Protein AF-M0PN97-F1 (afdb_monomer_lite)

Foldseek 3Di:
DDPVVVVVLVVVCVVVPHPDSVVVVVVVVVCCVVCVVDDPVNVVVVVVVVVCVVVVVDDDPVRCCVVPVDPDPPDD

Sequence (76 aa):
MTETFLADVDATWEDLGYNSRSEFVRDVLRDAVKHPEFNRADLKAIAASEVDIQEGRTHSSEDIKAEYGREDASDR

Secondary structure (DSSP, 8-state):
--HHHHHHHHHHHHHTT-S-HHHHHHHHHHHHHH-TT--HHHHHHHHHHHHHHHTT----HHHHHHHH--------

Radius of gyration: 21.94 Å; chains: 1; bounding box: 54×35×49 Å

pLDDT: mean 89.64, std 12.4, range [41.16, 98.25]

Organism: NCBI:txid1230455

InterPro domains:
  IPR010985 Ribbon-helix-helix [SSF47598] (2-37)
  IPR013321 Arc-type ribbon-helix-helix [G3DSA:1.10.1220.10] (1-37)

Structure (mmCIF, N/CA/C/O backbone):
data_AF-M0PN97-F1
#
_entry.id   AF-M0PN97-F1
#
loop_
_atom_site.group_PDB
_atom_site.id
_atom_site.type_symbol
_atom_site.label_atom_id
_atom_site.label_alt_id
_atom_site.label_comp_id
_atom_site.label_asym_id
_atom_site.label_entity_id
_atom_site.label_seq_id
_atom_site.pdbx_PDB_ins_code
_atom_site.Cartn_x
_atom_site.Cartn_y
_atom_site.Cartn_z
_atom_site.occupancy
_atom_site.B_iso_or_equiv
_atom_site.auth_seq_id
_atom_site.auth_comp_id
_atom_site.auth_asym_id
_atom_site.auth_atom_id
_atom_site.pdbx_PDB_model_num
ATOM 1 N N . MET A 1 1 ? 20.895 4.420 -4.678 1.00 67.50 1 MET A N 1
ATOM 2 C CA . MET A 1 1 ? 20.030 3.267 -4.996 1.00 67.50 1 MET A CA 1
ATOM 3 C C . MET A 1 1 ? 20.891 2.026 -4.885 1.00 67.50 1 MET A C 1
ATOM 5 O O . MET A 1 1 ? 22.000 2.073 -5.402 1.00 67.50 1 MET A O 1
ATOM 9 N N . THR A 1 2 ? 20.474 1.003 -4.142 1.00 90.69 2 THR A N 1
ATOM 10 C CA . THR A 1 2 ? 21.247 -0.247 -4.060 1.00 90.69 2 THR A CA 1
ATOM 11 C C . THR A 1 2 ? 20.999 -1.082 -5.315 1.00 90.69 2 THR A C 1
ATOM 13 O O . THR A 1 2 ? 19.935 -0.968 -5.924 1.00 90.69 2 THR A O 1
ATOM 16 N N . GLU A 1 3 ? 21.964 -1.911 -5.711 1.00 92.38 3 GLU A N 1
ATOM 17 C CA . GLU A 1 3 ? 21.795 -2.821 -6.855 1.00 92.38 3 GLU A CA 1
ATOM 18 C C . GLU A 1 3 ? 20.655 -3.817 -6.613 1.00 92.38 3 GLU A C 1
ATOM 20 O O . GLU A 1 3 ? 19.877 -4.084 -7.521 1.00 92.38 3 GLU A O 1
ATOM 25 N N . THR A 1 4 ? 20.481 -4.274 -5.368 1.00 93.38 4 THR A N 1
ATOM 26 C CA . THR A 1 4 ? 19.354 -5.130 -4.966 1.00 93.38 4 THR A CA 1
ATOM 27 C C . THR A 1 4 ? 18.007 -4.457 -5.225 1.00 93.38 4 THR A C 1
ATOM 29 O O . THR A 1 4 ? 17.148 -5.043 -5.864 1.00 93.38 4 THR A O 1
ATOM 32 N N . PHE A 1 5 ? 17.838 -3.196 -4.814 1.00 92.62 5 PHE A N 1
ATOM 33 C CA . PHE A 1 5 ? 16.578 -2.483 -5.036 1.00 92.62 5 PHE A CA 1
ATOM 34 C C . PHE A 1 5 ? 16.313 -2.222 -6.524 1.00 92.62 5 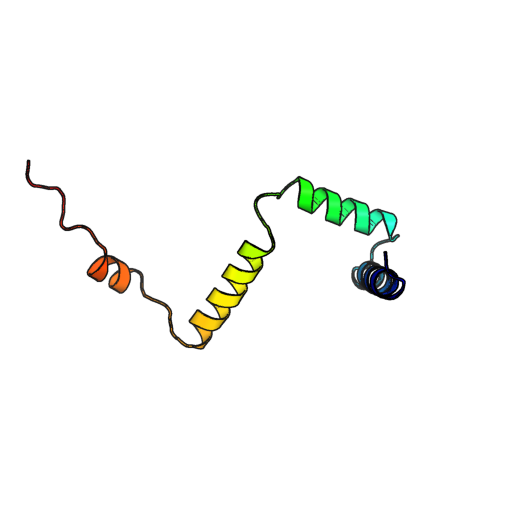PHE A C 1
ATOM 36 O O . PHE A 1 5 ? 15.173 -2.244 -6.970 1.00 92.62 5 PHE A O 1
ATOM 43 N N . LEU A 1 6 ? 17.366 -1.973 -7.307 1.00 94.38 6 LEU A N 1
ATOM 44 C CA . LEU A 1 6 ? 17.250 -1.857 -8.760 1.00 94.38 6 LEU A CA 1
ATOM 45 C C . LEU A 1 6 ? 16.753 -3.155 -9.402 1.00 94.38 6 LEU A C 1
ATOM 47 O O . LEU A 1 6 ? 15.886 -3.091 -10.268 1.00 94.38 6 LEU A O 1
ATOM 51 N N . ALA A 1 7 ? 17.264 -4.300 -8.949 1.00 96.19 7 ALA A N 1
ATOM 52 C CA . ALA A 1 7 ? 16.812 -5.608 -9.408 1.00 96.19 7 ALA A CA 1
ATOM 53 C C . ALA A 1 7 ? 15.343 -5.872 -9.035 1.00 96.19 7 ALA A C 1
ATOM 55 O O . ALA A 1 7 ? 14.594 -6.380 -9.864 1.00 96.19 7 ALA A O 1
ATOM 56 N N . ASP A 1 8 ? 14.907 -5.465 -7.838 1.00 97.06 8 ASP A N 1
ATOM 57 C CA . ASP A 1 8 ? 13.502 -5.581 -7.422 1.00 97.06 8 ASP A CA 1
ATOM 58 C C . ASP A 1 8 ? 12.581 -4.719 -8.298 1.00 97.06 8 ASP A C 1
ATOM 60 O O . ASP A 1 8 ? 11.515 -5.165 -8.728 1.00 97.06 8 ASP A O 1
ATOM 64 N N . VAL A 1 9 ? 13.000 -3.484 -8.602 1.00 95.81 9 VAL A N 1
ATOM 65 C CA . VAL A 1 9 ? 12.277 -2.605 -9.532 1.00 95.81 9 VAL A CA 1
ATOM 66 C C . VAL A 1 9 ? 12.195 -3.251 -10.911 1.00 95.81 9 VAL A C 1
ATOM 68 O O . VAL A 1 9 ? 11.124 -3.217 -11.513 1.00 95.81 9 VAL A O 1
ATOM 71 N N . ASP A 1 10 ? 13.293 -3.845 -11.389 1.00 96.81 10 ASP A N 1
ATOM 72 C CA . ASP A 1 10 ? 13.346 -4.528 -12.681 1.00 96.81 10 ASP A CA 1
ATOM 73 C C . ASP A 1 10 ? 12.391 -5.707 -12.775 1.00 96.81 10 ASP A C 1
ATOM 75 O O . ASP A 1 10 ? 11.564 -5.749 -13.684 1.00 96.81 10 ASP A O 1
ATOM 79 N N . ALA A 1 11 ? 12.426 -6.591 -11.782 1.00 97.56 11 ALA A N 1
ATOM 80 C CA . ALA A 1 11 ? 11.499 -7.709 -11.707 1.00 97.56 11 ALA A CA 1
ATOM 81 C C . ALA A 1 11 ? 10.037 -7.234 -11.663 1.00 97.56 11 ALA A C 1
ATOM 83 O O . ALA A 1 11 ? 9.175 -7.812 -12.318 1.00 97.56 11 ALA A O 1
ATOM 84 N N . THR A 1 12 ? 9.757 -6.154 -10.927 1.00 97.75 12 THR A N 1
ATOM 85 C CA . THR A 1 12 ? 8.390 -5.644 -10.749 1.00 97.75 12 THR A CA 1
ATOM 86 C C . THR A 1 12 ? 7.803 -5.077 -12.041 1.00 97.75 12 THR A C 1
ATOM 88 O O . THR A 1 12 ? 6.662 -5.388 -12.377 1.00 97.75 12 THR A O 1
ATOM 91 N N . TRP A 1 13 ? 8.532 -4.223 -12.771 1.00 98.06 13 TRP A N 1
ATOM 92 C CA . TRP A 1 13 ? 7.958 -3.618 -13.981 1.00 98.06 13 TRP A CA 1
ATOM 93 C C . TRP A 1 13 ? 7.778 -4.641 -15.105 1.00 98.06 13 TRP A C 1
ATOM 95 O O . TRP A 1 13 ? 6.820 -4.518 -15.871 1.00 98.06 13 TRP A O 1
ATOM 105 N N . GLU A 1 14 ? 8.663 -5.641 -15.186 1.00 97.81 14 GLU A N 1
ATOM 106 C CA . GLU A 1 14 ? 8.547 -6.754 -16.131 1.00 97.81 14 GLU A CA 1
ATOM 107 C C . GLU A 1 14 ? 7.328 -7.631 -15.813 1.00 97.81 14 GLU A C 1
ATOM 109 O O . GLU A 1 14 ? 6.528 -7.894 -16.710 1.00 97.81 14 GLU A O 1
ATOM 114 N N . ASP A 1 15 ? 7.135 -8.019 -14.545 1.00 98.25 15 ASP A N 1
ATOM 115 C CA . ASP A 1 15 ? 5.992 -8.837 -14.099 1.00 98.25 15 ASP A CA 1
ATOM 116 C C . ASP A 1 15 ? 4.644 -8.133 -14.327 1.00 98.25 15 ASP A C 1
ATOM 118 O O . ASP A 1 15 ? 3.671 -8.736 -14.779 1.00 98.25 15 ASP A O 1
ATOM 122 N N . LEU A 1 16 ? 4.604 -6.816 -14.109 1.00 97.31 16 LEU A N 1
ATOM 123 C CA . LEU A 1 16 ? 3.428 -5.985 -14.379 1.00 97.31 16 LEU A CA 1
ATOM 124 C C . LEU A 1 16 ? 3.226 -5.665 -15.875 1.00 97.31 16 LEU A C 1
ATOM 126 O O . LEU A 1 16 ? 2.234 -5.023 -16.227 1.00 97.31 16 LEU A O 1
ATOM 130 N N . GLY A 1 17 ? 4.135 -6.092 -16.759 1.00 97.69 17 GLY A N 1
ATOM 131 C CA . GLY A 1 17 ? 3.990 -5.978 -18.213 1.00 97.69 17 GLY A CA 1
ATOM 132 C C . GLY A 1 17 ? 4.220 -4.577 -18.789 1.00 97.69 17 GLY A C 1
ATOM 133 O O . GLY A 1 17 ? 3.695 -4.261 -19.859 1.00 97.69 17 GLY A O 1
ATOM 134 N N . TYR A 1 18 ? 4.985 -3.720 -18.107 1.00 98.12 18 TYR A N 1
ATOM 135 C CA . TYR A 1 18 ? 5.353 -2.405 -18.641 1.00 98.12 18 TYR A CA 1
ATOM 136 C C . TYR A 1 18 ? 6.322 -2.535 -19.821 1.00 98.12 18 TYR A C 1
ATOM 138 O O . TYR A 1 18 ? 7.129 -3.456 -19.880 1.00 98.12 18 TYR A O 1
ATOM 146 N N . ASN A 1 19 ? 6.320 -1.571 -20.747 1.00 97.06 19 ASN A N 1
ATOM 147 C CA . ASN A 1 19 ? 7.236 -1.609 -21.897 1.00 97.06 19 ASN A CA 1
ATOM 148 C C . ASN A 1 19 ? 8.654 -1.145 -21.540 1.00 97.06 19 ASN A C 1
ATOM 150 O O . ASN A 1 19 ? 9.595 -1.326 -22.314 1.00 97.06 19 ASN A O 1
ATOM 154 N N . SER A 1 20 ? 8.806 -0.455 -20.407 1.00 97.62 20 SER A N 1
ATOM 155 C CA . SER A 1 20 ? 10.099 -0.003 -19.904 1.00 97.62 20 SER A CA 1
ATOM 156 C C . SER A 1 20 ? 10.037 0.364 -18.425 1.00 97.62 20 SER A C 1
ATOM 158 O O . SER A 1 20 ? 9.031 0.890 -17.939 1.00 97.62 20 SER A O 1
ATOM 160 N N . ARG A 1 21 ? 11.184 0.259 -17.746 1.00 97.38 21 ARG A N 1
ATOM 161 C CA . ARG A 1 21 ? 11.388 0.801 -16.394 1.00 97.38 21 ARG A CA 1
ATOM 162 C C . ARG A 1 21 ? 10.957 2.266 -16.269 1.00 97.38 21 ARG A C 1
ATOM 164 O O . ARG A 1 21 ? 10.349 2.662 -15.280 1.00 97.38 21 ARG A O 1
ATOM 171 N N . SER A 1 22 ? 11.277 3.098 -17.263 1.00 97.69 22 SER A N 1
ATOM 172 C CA . SER A 1 22 ? 10.946 4.528 -17.235 1.00 97.69 22 SER A CA 1
ATOM 173 C C . SER A 1 22 ? 9.445 4.798 -17.310 1.00 97.69 22 SER A C 1
ATOM 175 O O . SER A 1 22 ? 8.995 5.833 -16.822 1.00 97.69 22 SER A O 1
ATOM 177 N N . GLU A 1 23 ? 8.675 3.914 -17.943 1.00 97.94 23 GLU A N 1
ATOM 178 C CA . GLU A 1 23 ? 7.215 3.991 -17.954 1.00 97.94 23 GLU A CA 1
ATOM 179 C C . GLU A 1 23 ? 6.645 3.684 -16.572 1.00 97.94 23 GLU A C 1
ATOM 181 O O . GLU A 1 23 ? 5.942 4.531 -16.025 1.00 97.94 23 GLU A O 1
ATOM 186 N N . PHE A 1 24 ? 7.059 2.564 -15.977 1.00 97.75 24 PHE A N 1
ATOM 187 C CA . PHE A 1 24 ? 6.673 2.168 -14.623 1.00 97.75 24 PHE A CA 1
ATOM 188 C C . PHE A 1 24 ? 6.989 3.249 -13.584 1.00 97.75 24 PHE A C 1
ATOM 190 O O . PHE A 1 24 ? 6.113 3.687 -12.844 1.00 97.75 24 PHE A O 1
ATOM 197 N N . VAL A 1 25 ? 8.225 3.761 -13.576 1.00 96.56 25 VAL A N 1
ATOM 198 C CA . VAL A 1 25 ? 8.634 4.806 -12.624 1.00 96.56 25 VAL A CA 1
ATOM 199 C C . VAL A 1 25 ? 7.787 6.069 -12.787 1.00 96.56 25 VAL A C 1
ATOM 201 O O . VAL A 1 25 ? 7.389 6.670 -11.793 1.00 96.56 25 VAL A O 1
ATOM 204 N N . ARG A 1 26 ? 7.482 6.487 -14.023 1.00 97.56 26 ARG A N 1
ATOM 205 C CA . ARG A 1 26 ? 6.618 7.656 -14.253 1.00 97.56 26 ARG A CA 1
ATOM 206 C C . ARG A 1 26 ? 5.196 7.427 -13.762 1.00 97.56 26 ARG A C 1
ATOM 208 O O . ARG A 1 26 ? 4.587 8.389 -13.301 1.00 97.56 26 ARG A O 1
ATOM 215 N N . ASP A 1 27 ? 4.671 6.219 -13.911 1.00 97.12 27 ASP A N 1
ATOM 216 C CA . ASP A 1 27 ? 3.314 5.899 -13.485 1.00 97.12 27 ASP A CA 1
ATOM 217 C C . ASP A 1 27 ? 3.196 5.895 -11.958 1.00 97.12 27 ASP A C 1
ATOM 219 O O . ASP A 1 27 ? 2.427 6.678 -11.406 1.00 97.12 27 ASP A O 1
ATOM 223 N N . VAL A 1 28 ? 4.079 5.165 -11.271 1.00 94.94 28 VAL A N 1
ATOM 224 C CA . VAL A 1 28 ? 4.134 5.127 -9.799 1.00 94.94 28 VAL A CA 1
ATOM 225 C C . VAL A 1 28 ? 4.344 6.523 -9.203 1.00 94.94 28 VAL A C 1
ATOM 227 O O . VAL A 1 28 ? 3.679 6.902 -8.241 1.00 94.94 28 VAL A O 1
ATOM 230 N N . LEU A 1 29 ? 5.240 7.334 -9.783 1.00 95.38 29 LEU A N 1
ATOM 231 C CA . LEU A 1 29 ? 5.437 8.714 -9.326 1.00 95.38 29 LEU A CA 1
ATOM 232 C C . LEU A 1 29 ? 4.204 9.589 -9.575 1.00 95.38 29 LEU A C 1
ATOM 234 O O . LEU A 1 29 ? 3.899 10.459 -8.762 1.00 95.38 29 LEU A O 1
ATOM 238 N N . ARG A 1 30 ? 3.498 9.393 -10.694 1.00 96.25 30 ARG A N 1
ATOM 239 C CA . ARG A 1 30 ? 2.270 10.137 -10.994 1.00 96.25 30 ARG A CA 1
ATOM 240 C C . ARG A 1 30 ? 1.164 9.781 -10.010 1.00 96.25 30 ARG A C 1
ATOM 242 O O . ARG A 1 30 ? 0.461 10.691 -9.584 1.00 96.25 30 ARG A O 1
ATOM 249 N N . ASP A 1 31 ? 1.016 8.506 -9.678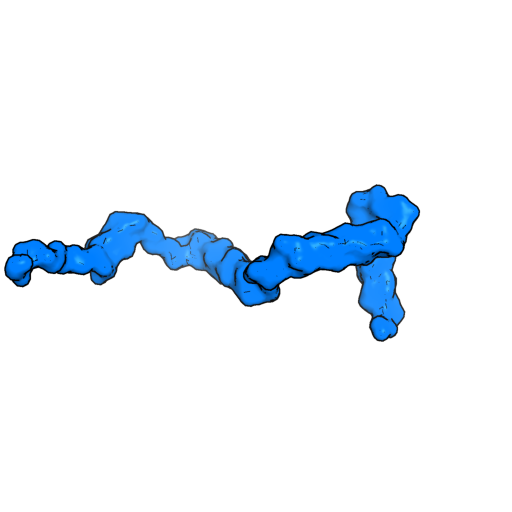 1.00 93.88 31 ASP A N 1
ATOM 250 C CA . ASP A 1 31 ? 0.043 8.021 -8.702 1.00 93.88 31 ASP A CA 1
ATOM 251 C C . ASP A 1 31 ? 0.297 8.632 -7.319 1.00 93.88 31 ASP A C 1
ATOM 253 O O . ASP A 1 31 ? -0.560 9.341 -6.791 1.00 93.88 31 ASP A O 1
ATOM 257 N N . ALA A 1 32 ? 1.532 8.528 -6.820 1.00 91.25 32 ALA A N 1
ATOM 258 C CA . ALA A 1 32 ? 1.933 9.109 -5.537 1.00 91.25 32 ALA A CA 1
ATOM 259 C C . ALA A 1 32 ? 1.720 10.635 -5.460 1.00 91.25 32 ALA A C 1
ATOM 261 O O . ALA A 1 32 ? 1.433 11.175 -4.394 1.00 91.25 32 ALA A O 1
ATOM 262 N N . VAL A 1 33 ? 1.861 11.349 -6.584 1.00 93.44 33 VAL A N 1
ATOM 263 C CA . VAL A 1 33 ? 1.602 12.798 -6.658 1.00 93.44 33 VAL A CA 1
ATOM 264 C C . VAL A 1 33 ? 0.108 13.120 -6.740 1.00 93.44 33 VAL A C 1
ATOM 266 O O . VAL A 1 33 ? -0.309 14.170 -6.253 1.00 93.44 33 VAL A O 1
ATOM 269 N N . LYS A 1 34 ? -0.699 12.267 -7.377 1.00 93.88 34 LYS A N 1
ATOM 270 C CA . LYS A 1 34 ? -2.150 12.468 -7.516 1.00 93.88 34 LYS A CA 1
ATOM 271 C C . LYS A 1 34 ? -2.935 12.075 -6.269 1.00 93.88 34 LYS A C 1
ATOM 273 O O . LYS A 1 34 ? -4.000 12.648 -6.059 1.00 93.88 34 LYS A O 1
ATOM 278 N N . HIS A 1 35 ? -2.406 11.144 -5.481 1.00 91.75 35 HIS A N 1
ATOM 279 C CA . HIS A 1 35 ? -3.041 10.596 -4.283 1.00 91.75 35 HIS A CA 1
ATOM 280 C C . HIS A 1 35 ? -2.128 10.722 -3.049 1.00 91.75 35 HIS A C 1
ATOM 282 O O . HIS A 1 35 ? -1.824 9.720 -2.398 1.00 91.75 35 HIS A O 1
ATOM 288 N N . PRO A 1 36 ? -1.641 11.935 -2.714 1.00 89.06 36 PRO A N 1
ATOM 289 C CA . PRO A 1 36 ? -0.691 12.133 -1.618 1.00 89.06 36 PRO A CA 1
ATOM 290 C C . PRO A 1 36 ? -1.281 11.826 -0.234 1.00 89.06 36 PRO A C 1
ATOM 292 O O . PRO A 1 36 ? -0.534 11.644 0.728 1.00 89.06 36 PRO A O 1
ATOM 295 N N . GLU A 1 37 ? -2.608 11.802 -0.114 1.00 88.12 37 GLU A N 1
ATOM 296 C CA . GLU A 1 37 ? -3.328 11.444 1.103 1.00 88.12 37 GLU A CA 1
ATOM 297 C C . GLU A 1 37 ? -3.104 9.986 1.506 1.00 88.12 37 GLU A C 1
ATOM 299 O O . GLU A 1 37 ? -3.095 9.697 2.700 1.00 88.12 37 GLU A O 1
ATOM 304 N N . PHE A 1 38 ? -2.869 9.094 0.538 1.00 85.62 38 PHE A N 1
ATOM 305 C CA . PHE A 1 38 ? -2.668 7.676 0.792 1.00 85.62 38 PHE A CA 1
ATOM 306 C C . PHE A 1 38 ? -1.184 7.374 0.992 1.00 85.62 38 PHE A C 1
ATOM 308 O O . PHE A 1 38 ? -0.377 7.380 0.060 1.00 85.62 38 PHE A O 1
ATOM 315 N N . ASN A 1 39 ? -0.804 7.109 2.236 1.00 86.06 39 ASN A N 1
ATOM 316 C CA . ASN A 1 39 ? 0.578 6.891 2.626 1.00 86.06 39 ASN A CA 1
ATOM 317 C C . ASN A 1 39 ? 0.753 5.568 3.394 1.00 86.06 39 ASN A C 1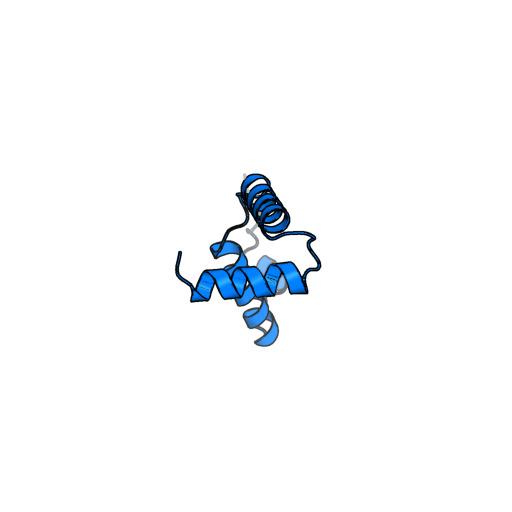
ATOM 319 O O . ASN A 1 39 ? -0.154 4.755 3.569 1.00 86.06 39 ASN A O 1
ATOM 323 N N . ARG A 1 40 ? 1.980 5.315 3.861 1.00 87.38 40 ARG A N 1
ATOM 324 C CA . ARG A 1 40 ? 2.318 4.066 4.560 1.00 87.38 40 ARG A CA 1
ATOM 325 C C . ARG A 1 40 ? 1.507 3.849 5.845 1.00 87.38 40 ARG A C 1
ATOM 327 O O . ARG A 1 40 ? 1.346 2.700 6.252 1.00 87.38 40 ARG A O 1
ATOM 334 N N . ALA A 1 41 ? 1.061 4.907 6.518 1.00 91.44 41 ALA A N 1
ATOM 335 C CA . ALA A 1 41 ? 0.220 4.787 7.704 1.00 91.44 41 ALA A CA 1
ATOM 336 C C . ALA A 1 41 ? -1.162 4.225 7.350 1.00 91.44 41 ALA A C 1
ATOM 338 O O . ALA A 1 41 ? -1.634 3.340 8.057 1.00 91.44 41 ALA A O 1
ATOM 339 N N . ASP A 1 42 ? -1.744 4.640 6.225 1.00 91.38 42 ASP A N 1
ATOM 340 C CA . ASP A 1 42 ? -3.043 4.143 5.757 1.00 91.38 42 ASP A CA 1
ATOM 341 C C . ASP A 1 42 ? -2.966 2.659 5.387 1.00 91.38 42 ASP A C 1
ATOM 343 O O . ASP A 1 42 ? -3.794 1.862 5.824 1.00 91.38 42 ASP A O 1
ATOM 347 N N . LEU A 1 43 ? -1.895 2.243 4.698 1.00 91.88 43 LEU A N 1
ATOM 348 C CA . LEU A 1 43 ? -1.629 0.821 4.434 1.00 91.88 43 LEU A CA 1
ATOM 349 C C . LEU A 1 43 ? -1.514 -0.006 5.724 1.00 91.88 43 LEU A C 1
ATOM 351 O O . LEU A 1 43 ? -2.022 -1.124 5.793 1.00 91.88 43 LEU A O 1
ATOM 355 N N . LYS A 1 44 ? -0.857 0.533 6.759 1.00 94.75 44 LYS A N 1
ATOM 356 C CA . LYS A 1 44 ? -0.767 -0.132 8.069 1.00 94.75 44 LYS A CA 1
ATOM 357 C C . LYS A 1 44 ? -2.120 -0.202 8.768 1.00 94.75 44 LYS A C 1
ATOM 359 O O . LYS A 1 44 ? -2.396 -1.217 9.396 1.00 94.75 44 LYS A O 1
ATOM 364 N N . ALA A 1 45 ? -2.932 0.848 8.669 1.00 95.69 45 ALA A N 1
ATOM 365 C CA . ALA A 1 45 ? -4.272 0.868 9.240 1.00 95.69 45 ALA A CA 1
ATOM 366 C C . ALA A 1 45 ? -5.149 -0.212 8.595 1.00 95.69 45 ALA A C 1
ATOM 368 O O . ALA A 1 45 ? -5.755 -0.994 9.316 1.00 95.69 45 ALA A O 1
ATOM 369 N N . ILE A 1 46 ? -5.118 -0.337 7.263 1.00 94.88 46 ILE A N 1
ATOM 370 C CA . ILE A 1 46 ? -5.834 -1.397 6.534 1.00 94.88 46 ILE A CA 1
ATOM 371 C C . ILE A 1 46 ? -5.357 -2.787 6.975 1.00 94.88 46 ILE A C 1
ATOM 373 O O . ILE A 1 46 ? -6.178 -3.646 7.287 1.00 94.88 46 ILE A O 1
ATOM 377 N N . ALA A 1 47 ? -4.040 -3.009 7.047 1.00 95.50 47 ALA A N 1
ATOM 378 C 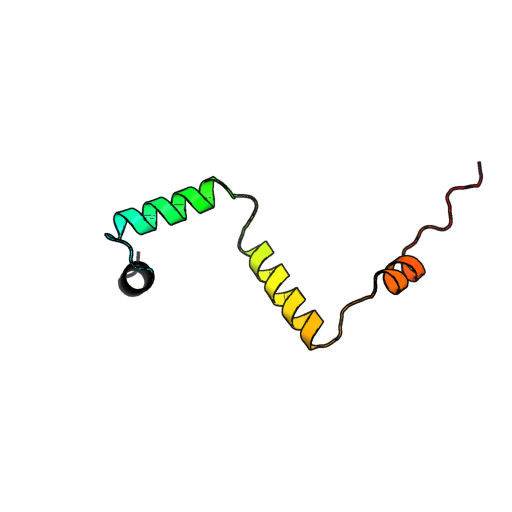CA . ALA A 1 47 ? -3.491 -4.293 7.484 1.00 95.50 47 ALA A CA 1
ATOM 379 C C . ALA A 1 47 ? -3.876 -4.637 8.936 1.00 95.50 47 ALA A C 1
ATOM 381 O O . ALA A 1 47 ? -4.156 -5.793 9.237 1.00 95.50 47 ALA A O 1
ATOM 382 N N . ALA A 1 48 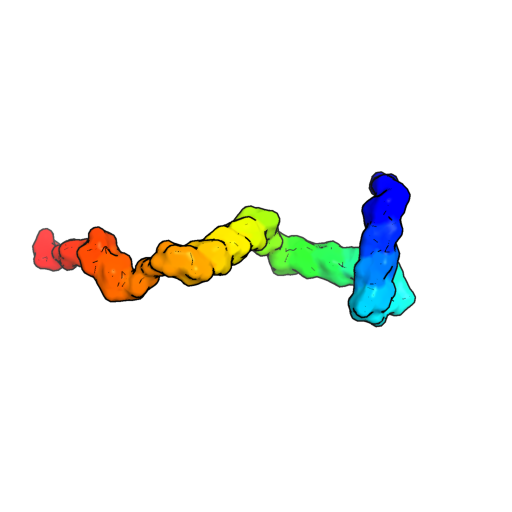? -3.914 -3.645 9.831 1.00 96.25 48 ALA A N 1
ATOM 383 C CA . ALA A 1 48 ? -4.378 -3.831 11.203 1.00 96.25 48 ALA A CA 1
ATOM 384 C C . ALA A 1 48 ? -5.879 -4.154 11.255 1.00 96.25 48 ALA A C 1
ATOM 386 O O . ALA A 1 48 ? -6.270 -5.083 11.955 1.00 96.25 48 ALA A O 1
ATOM 387 N N . SER A 1 49 ? -6.702 -3.456 10.465 1.00 93.62 49 SER A N 1
ATOM 388 C CA . SER A 1 49 ? -8.137 -3.736 10.365 1.00 93.62 49 SER A CA 1
ATOM 389 C C . SER A 1 49 ? -8.425 -5.150 9.856 1.00 93.62 49 SER A C 1
ATOM 391 O O . SER A 1 49 ? -9.328 -5.797 10.375 1.00 93.62 49 SER A O 1
ATOM 393 N N . GLU A 1 50 ? -7.653 -5.665 8.894 1.00 97.00 50 GLU A N 1
ATOM 394 C CA . GLU A 1 50 ? -7.779 -7.059 8.435 1.00 97.00 50 GLU A CA 1
ATOM 395 C C . GLU A 1 50 ? -7.516 -8.056 9.574 1.00 97.00 50 GLU A C 1
ATOM 397 O O . GLU A 1 50 ? -8.268 -9.010 9.764 1.00 97.00 50 GLU A O 1
ATOM 402 N N . VAL A 1 51 ? -6.483 -7.808 10.382 1.00 96.94 51 VAL A N 1
ATOM 403 C CA . VAL A 1 51 ? -6.172 -8.633 11.557 1.00 96.94 51 VAL A CA 1
ATOM 404 C C . VAL A 1 51 ? -7.290 -8.549 12.607 1.00 96.94 51 VAL A C 1
ATOM 406 O O . VAL A 1 51 ? -7.704 -9.576 13.141 1.00 96.94 51 VAL A O 1
ATOM 409 N N . ASP A 1 52 ? -7.840 -7.360 12.865 1.00 96.38 52 ASP A N 1
ATOM 410 C CA . ASP A 1 52 ? -8.979 -7.189 13.776 1.00 96.38 52 ASP A CA 1
ATOM 411 C C . ASP A 1 52 ? -10.230 -7.940 13.299 1.00 96.38 52 ASP A C 1
ATOM 413 O O . ASP A 1 52 ? -10.934 -8.532 14.120 1.00 96.38 52 ASP A O 1
ATOM 417 N N . ILE A 1 53 ? -10.488 -7.973 11.987 1.00 95.12 53 ILE A N 1
ATOM 418 C CA . ILE A 1 53 ? -11.575 -8.765 11.393 1.00 95.12 53 ILE A CA 1
ATOM 419 C C . ILE A 1 53 ? -11.347 -10.256 11.651 1.00 95.12 53 ILE A C 1
ATOM 421 O O . ILE A 1 53 ? -12.248 -10.935 12.148 1.00 95.12 53 ILE A O 1
ATOM 425 N N . GLN A 1 54 ? -10.148 -10.764 11.356 1.00 95.00 54 GLN A N 1
ATOM 426 C CA . GLN A 1 54 ? -9.813 -12.182 11.532 1.00 95.00 54 GLN A CA 1
ATOM 427 C C . GLN A 1 54 ? -9.894 -12.629 12.995 1.00 95.00 54 GLN A C 1
ATOM 429 O O . GLN A 1 54 ? -10.323 -13.748 13.279 1.00 95.00 54 GLN A O 1
ATOM 434 N N . GLU A 1 55 ? -9.517 -11.757 13.928 1.00 97.38 55 GLU A N 1
ATOM 435 C CA . GLU A 1 55 ? -9.530 -12.039 15.365 1.00 97.38 55 GLU A CA 1
ATOM 436 C C . GLU A 1 55 ? -10.862 -11.673 16.042 1.00 97.38 55 GLU A C 1
ATOM 438 O O . GLU A 1 55 ? -10.986 -11.778 17.263 1.00 97.38 55 GLU A O 1
ATOM 443 N N . GLY A 1 56 ? -11.872 -11.258 15.270 1.00 94.44 56 GLY A N 1
ATOM 444 C CA . GLY A 1 56 ? -13.203 -10.933 15.784 1.00 94.44 56 GLY A CA 1
ATOM 445 C C . GLY A 1 56 ? -13.240 -9.696 16.686 1.00 94.44 56 GLY A C 1
ATOM 446 O O . GLY A 1 56 ? -14.192 -9.521 17.441 1.00 94.44 56 GLY A O 1
ATOM 447 N N . ARG A 1 57 ? -12.234 -8.818 16.611 1.00 94.31 57 ARG A N 1
ATOM 448 C CA . ARG A 1 57 ? -12.148 -7.547 17.354 1.00 94.31 57 ARG A CA 1
ATOM 449 C C . ARG A 1 57 ? -12.837 -6.394 16.626 1.00 94.31 57 ARG A C 1
ATOM 451 O O . ARG A 1 57 ? -12.383 -5.254 16.657 1.00 94.31 57 ARG A O 1
ATOM 458 N N . THR A 1 58 ? -13.929 -6.696 15.938 1.00 92.62 58 THR A N 1
ATOM 459 C CA . THR A 1 58 ? -14.754 -5.686 15.275 1.00 92.62 58 THR A CA 1
ATOM 460 C C . THR A 1 58 ? -15.965 -5.381 16.139 1.00 92.62 58 THR A C 1
ATOM 462 O O . THR A 1 58 ? -16.444 -6.234 16.881 1.00 92.62 58 THR A O 1
ATOM 465 N N . HIS A 1 59 ? -16.458 -4.153 16.048 1.00 90.38 59 HIS A N 1
ATOM 466 C CA . HIS A 1 59 ? -17.671 -3.739 16.739 1.00 90.38 59 HIS A CA 1
ATOM 467 C C . HIS A 1 59 ? -18.789 -3.560 15.720 1.00 90.38 59 HIS A C 1
ATOM 469 O O . HIS A 1 59 ? -18.565 -3.000 14.641 1.00 90.38 59 HIS A O 1
ATOM 475 N N . SER A 1 60 ? -20.002 -4.004 16.053 1.00 90.81 60 SER A N 1
ATOM 476 C CA . SER A 1 60 ? -21.152 -3.677 15.219 1.00 90.81 60 SER A CA 1
ATOM 477 C C . SER A 1 60 ? -21.499 -2.193 15.357 1.00 90.81 60 SER A C 1
ATOM 479 O O . SER A 1 60 ? -21.179 -1.529 16.347 1.00 90.81 60 SER A O 1
ATOM 481 N N . SER A 1 61 ? -22.195 -1.647 14.357 1.00 86.81 61 SER A N 1
ATOM 482 C CA . SER A 1 61 ? -22.678 -0.267 14.451 1.00 86.81 61 SER A CA 1
ATOM 483 C C . SER A 1 61 ? -23.650 -0.077 15.619 1.00 86.81 61 SER A C 1
ATOM 485 O O . SER A 1 61 ? -23.721 1.029 16.151 1.00 86.81 61 SER A O 1
ATOM 487 N N . GLU A 1 62 ? -24.399 -1.115 15.996 1.00 89.69 62 GLU A N 1
ATOM 488 C CA . GLU A 1 62 ? -25.319 -1.086 17.135 1.00 89.69 62 GLU A CA 1
ATOM 489 C C . GLU A 1 62 ? -24.544 -1.032 18.455 1.00 89.69 62 GLU A C 1
ATOM 491 O O . GLU A 1 62 ? -24.853 -0.175 19.281 1.00 89.69 62 GLU A O 1
ATOM 496 N N . ASP A 1 63 ? -23.480 -1.832 18.599 1.00 88.75 63 ASP A N 1
ATOM 497 C CA . ASP A 1 63 ? -22.605 -1.825 19.783 1.00 88.75 63 ASP A CA 1
ATOM 498 C C . ASP A 1 63 ? -21.953 -0.452 19.981 1.00 88.75 63 ASP A C 1
ATOM 500 O O . ASP A 1 63 ? -22.039 0.135 21.057 1.00 88.75 63 ASP A O 1
ATOM 504 N N . ILE A 1 64 ? -21.377 0.116 18.913 1.00 89.75 64 ILE A N 1
ATOM 505 C CA . ILE A 1 64 ? -20.750 1.446 18.960 1.00 89.75 64 ILE A CA 1
ATOM 506 C C . ILE A 1 64 ? -21.776 2.527 19.315 1.00 89.75 64 ILE A C 1
ATOM 508 O O . ILE A 1 64 ? -21.470 3.445 20.072 1.00 89.75 64 ILE A O 1
ATOM 512 N N . LYS A 1 65 ? -22.998 2.451 18.773 1.00 88.12 65 LYS A N 1
ATOM 513 C CA . LYS A 1 65 ? -24.062 3.415 19.093 1.00 88.12 65 LYS A CA 1
ATOM 514 C C . LYS A 1 65 ? -24.556 3.269 20.528 1.00 88.12 65 LYS A C 1
ATOM 516 O O . LYS A 1 65 ? -24.867 4.283 21.137 1.00 88.12 65 LYS A O 1
ATOM 521 N N . ALA A 1 66 ? -24.629 2.055 21.062 1.00 89.75 66 ALA A N 1
ATOM 522 C CA . ALA A 1 66 ? -25.003 1.831 22.453 1.00 89.75 66 ALA A CA 1
ATOM 523 C C . ALA A 1 66 ? -23.918 2.332 23.423 1.00 89.75 66 ALA A C 1
ATOM 525 O O . ALA A 1 66 ? -24.247 2.869 24.476 1.00 89.75 66 ALA A O 1
ATOM 526 N N . GLU A 1 67 ? -22.640 2.187 23.062 1.00 87.12 67 GLU A N 1
ATOM 527 C CA . GLU A 1 67 ? -21.502 2.572 23.906 1.00 87.12 67 GLU A CA 1
ATOM 528 C C . GLU A 1 67 ? -21.163 4.072 23.823 1.00 87.12 67 GLU A C 1
ATOM 530 O O . GLU A 1 67 ? -20.845 4.694 24.836 1.00 87.12 67 GLU A O 1
ATOM 535 N N . TYR A 1 68 ? -21.251 4.670 22.630 1.00 84.75 68 TYR A N 1
ATOM 536 C CA . TYR A 1 68 ? -20.788 6.039 22.351 1.00 84.75 68 TYR A CA 1
ATOM 537 C C . TYR A 1 68 ? -21.875 6.977 21.810 1.00 84.75 68 TYR A C 1
ATOM 539 O O . TYR A 1 68 ? -21.605 8.160 21.565 1.00 84.75 68 TYR A O 1
ATOM 547 N N . GLY A 1 69 ? -23.096 6.486 21.585 1.00 77.88 69 GLY A N 1
ATOM 548 C CA . GLY A 1 69 ? -24.228 7.324 21.207 1.00 77.88 69 GLY A CA 1
ATOM 549 C C . GLY A 1 69 ? -24.538 8.298 22.334 1.00 77.88 69 GLY A C 1
ATOM 550 O O . GLY A 1 69 ? -24.916 7.891 23.426 1.00 77.88 69 GLY A O 1
ATOM 551 N N . ARG A 1 70 ? -24.348 9.596 22.070 1.00 63.78 70 ARG A N 1
ATOM 552 C CA . ARG A 1 70 ? -24.784 10.675 22.963 1.00 63.78 70 ARG A CA 1
ATOM 553 C C . ARG A 1 70 ? -26.225 10.413 23.398 1.00 63.78 70 ARG A C 1
ATOM 555 O O . ARG A 1 70 ? -27.096 10.298 22.539 1.00 63.78 70 ARG A O 1
ATOM 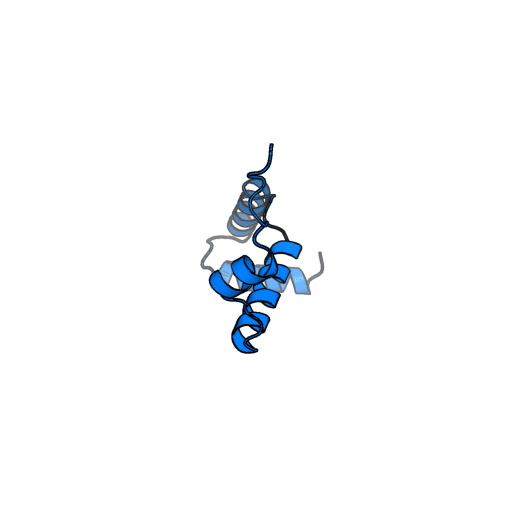562 N N . GLU A 1 71 ? -26.464 10.422 24.709 1.00 60.38 71 GLU A N 1
ATOM 563 C CA . GLU A 1 71 ? -27.759 10.834 25.242 1.00 60.38 71 GLU A CA 1
ATOM 564 C C . GLU A 1 71 ? -28.108 12.158 24.560 1.00 60.38 71 GLU A C 1
ATOM 566 O O . GLU A 1 71 ? -27.297 13.093 24.555 1.00 60.38 71 GLU A O 1
ATOM 571 N N . ASP A 1 72 ? -29.254 12.180 23.883 1.00 53.50 72 ASP A N 1
ATOM 572 C CA . ASP A 1 72 ? -29.762 13.335 23.164 1.00 53.50 72 ASP A CA 1
ATOM 573 C C . ASP A 1 72 ? -29.507 14.613 23.965 1.00 53.50 72 ASP A C 1
ATOM 575 O O . ASP A 1 72 ? -29.979 14.775 25.091 1.00 53.50 72 ASP A O 1
ATOM 579 N N . ALA A 1 73 ? -28.813 15.569 23.350 1.00 55.97 73 ALA A N 1
ATOM 580 C CA . ALA A 1 73 ? -28.811 16.961 23.782 1.00 55.97 73 ALA A CA 1
ATOM 581 C C . ALA A 1 73 ? -30.190 17.599 23.500 1.00 55.97 73 ALA A C 1
ATOM 583 O O . ALA A 1 73 ? -30.287 18.651 22.874 1.00 55.97 73 ALA A O 1
ATOM 584 N N . SER A 1 74 ? -31.257 16.933 23.944 1.00 55.31 74 SER A N 1
ATOM 585 C CA . SER A 1 74 ? -32.636 17.397 23.985 1.00 55.31 74 SER A CA 1
ATOM 586 C C . SER A 1 74 ? -33.008 17.702 25.437 1.00 55.31 74 SER A C 1
ATOM 588 O O . SER A 1 74 ? -33.963 17.153 25.978 1.00 55.31 74 SER A O 1
ATOM 590 N N . ASP A 1 75 ? -32.243 18.588 26.069 1.00 51.22 75 ASP A N 1
ATOM 591 C CA . ASP A 1 75 ? -32.749 19.400 27.175 1.00 51.22 75 ASP A CA 1
ATOM 592 C C . ASP A 1 75 ? -32.031 20.758 27.178 1.00 51.22 75 ASP A C 1
ATOM 594 O O . ASP A 1 75 ? -31.001 20.934 27.838 1.00 51.22 75 ASP A O 1
ATOM 598 N N . ARG A 1 76 ? -32.520 21.684 26.337 1.00 41.16 76 ARG A N 1
ATOM 599 C CA . ARG A 1 76 ? -32.669 23.132 26.600 1.00 41.16 76 ARG A CA 1
ATOM 600 C C . ARG A 1 76 ? -33.143 23.909 25.379 1.00 41.16 76 ARG A C 1
ATOM 602 O O . ARG A 1 76 ? -32.495 23.801 24.317 1.00 41.16 76 ARG A O 1
#